Protein AF-A0A964Y630-F1 (afdb_monomer_lite)

Sequence (161 aa):
MAIVLFTQITLHATNPNPYILQEDLPIYNLGDYAKGGVIFYLTPDGRHGLVASIVDMNDSDDYTLPWYPTTDTFDTIGAKANFIGFGQNYTTAGKINTHLIVNEYGAGSSYAAGACVNYSHQMNGKTYDDWYLPCLAELGLMREMKETITAVSISNGGSGF

Radius of gyration: 16.05 Å; chains: 1; bounding box: 32×30×54 Å

pLDDT: mean 81.23, std 14.4, range [42.44, 95.88]

Foldseek 3Di:
DFFKKKDKQADDCPDPPVPDDPVNDDADDQLDQDLQAGFLAADPRSRIGIGIHLAGLCPDPPDDAAQAPPDPCLVVLPLQDADQADDDVRDGSQLVSLCSRCVVPNLDCSHSSSVQQDDWGDDPNDIDRSIGGDHPNVVVSCVVCQVSRQVSSVVVVYHHD

Structure (mmCIF, N/CA/C/O backbone):
data_AF-A0A964Y630-F1
#
_entry.id   AF-A0A964Y630-F1
#
loop_
_atom_site.group_PDB
_atom_site.id
_atom_site.type_symbol
_atom_site.label_atom_id
_atom_site.label_alt_id
_atom_site.label_comp_id
_atom_site.label_asym_id
_atom_site.label_entity_id
_atom_site.label_seq_id
_atom_site.pdbx_PDB_ins_code
_atom_site.Cartn_x
_atom_site.Cartn_y
_atom_site.Cartn_z
_atom_site.occupancy
_atom_site.B_iso_or_equiv
_atom_site.auth_seq_id
_atom_site.auth_comp_id
_atom_site.auth_asym_id
_atom_site.auth_atom_id
_atom_site.pdbx_PDB_model_num
ATOM 1 N N . MET A 1 1 ? -6.870 5.142 -12.320 1.00 42.44 1 MET A N 1
ATOM 2 C CA . MET A 1 1 ? -6.625 3.825 -11.684 1.00 42.44 1 MET A CA 1
ATOM 3 C C . MET A 1 1 ? -5.885 4.134 -10.402 1.00 42.44 1 MET A C 1
ATOM 5 O O . MET A 1 1 ? -4.844 4.765 -10.509 1.00 42.44 1 MET A O 1
ATOM 9 N N . ALA A 1 2 ? -6.443 3.791 -9.242 1.00 42.53 2 ALA A N 1
ATOM 10 C CA . ALA A 1 2 ? -5.846 4.186 -7.973 1.00 42.53 2 ALA A CA 1
ATOM 11 C C . ALA A 1 2 ? -4.546 3.420 -7.711 1.00 42.53 2 ALA A C 1
ATOM 13 O O . ALA A 1 2 ? -4.516 2.190 -7.826 1.00 42.53 2 ALA A O 1
ATOM 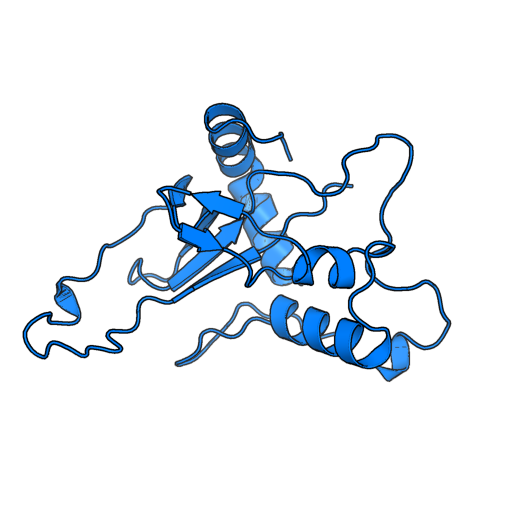14 N N . ILE A 1 3 ? -3.475 4.138 -7.388 1.00 54.22 3 ILE A N 1
ATOM 15 C CA . ILE A 1 3 ? -2.212 3.553 -6.949 1.00 54.22 3 ILE A CA 1
ATOM 16 C C . ILE A 1 3 ? -2.235 3.540 -5.437 1.00 54.22 3 ILE A C 1
ATOM 18 O O . ILE A 1 3 ? -2.065 4.565 -4.776 1.00 54.22 3 ILE A O 1
ATOM 22 N N . VAL A 1 4 ? -2.433 2.343 -4.902 1.00 57.78 4 VAL A N 1
ATOM 23 C CA . VAL A 1 4 ? -2.452 2.121 -3.464 1.00 57.78 4 VAL A CA 1
ATOM 24 C C . VAL A 1 4 ? -1.134 1.512 -3.053 1.00 57.78 4 VAL A C 1
ATOM 26 O O . VAL A 1 4 ? -0.698 0.503 -3.602 1.00 57.78 4 VAL A O 1
ATOM 29 N N . LEU A 1 5 ? -0.494 2.160 -2.092 1.00 61.56 5 LEU A N 1
ATOM 30 C CA . LEU A 1 5 ? 0.739 1.680 -1.504 1.00 61.56 5 LEU A CA 1
ATOM 31 C C . LEU A 1 5 ? 0.433 0.737 -0.361 1.00 61.56 5 LEU A C 1
ATOM 33 O O . LEU A 1 5 ? -0.436 1.056 0.456 1.00 61.56 5 LEU A O 1
ATOM 37 N N . PHE A 1 6 ? 1.211 -0.337 -0.243 1.00 68.81 6 PHE A N 1
ATOM 38 C CA . PHE A 1 6 ? 1.183 -1.171 0.950 1.00 68.81 6 PHE A CA 1
ATOM 39 C C . PHE A 1 6 ? 2.433 -1.000 1.803 1.00 68.81 6 PHE A C 1
ATOM 41 O O . PHE A 1 6 ? 3.538 -0.854 1.291 1.00 68.81 6 PHE A O 1
ATOM 48 N N . THR A 1 7 ? 2.244 -1.031 3.118 1.00 59.38 7 THR A N 1
ATOM 49 C CA . THR A 1 7 ? 3.296 -1.337 4.092 1.00 59.38 7 THR A CA 1
ATOM 50 C C . THR A 1 7 ? 2.880 -2.568 4.899 1.00 59.38 7 THR A C 1
ATOM 52 O O . THR A 1 7 ? 1.733 -3.030 4.827 1.00 59.38 7 THR A O 1
ATOM 55 N N . GLN A 1 8 ? 3.829 -3.169 5.608 1.00 65.25 8 GLN A N 1
ATOM 56 C CA . GLN A 1 8 ? 3.601 -4.362 6.410 1.00 65.25 8 GLN A CA 1
ATOM 57 C C . GLN A 1 8 ? 3.442 -4.001 7.879 1.00 65.25 8 GLN A C 1
ATOM 59 O O . GLN A 1 8 ? 4.182 -3.192 8.440 1.00 65.25 8 GLN A O 1
ATOM 64 N N . ILE A 1 9 ? 2.510 -4.679 8.541 1.00 69.00 9 ILE A N 1
ATOM 65 C CA . ILE A 1 9 ? 2.537 -4.745 9.995 1.00 69.00 9 ILE A CA 1
ATOM 66 C C . ILE A 1 9 ? 3.547 -5.818 10.360 1.00 69.00 9 ILE A C 1
ATOM 68 O O . ILE A 1 9 ? 3.320 -7.003 10.129 1.00 69.00 9 ILE A O 1
ATOM 72 N N . THR A 1 10 ? 4.643 -5.384 10.963 1.00 64.31 10 THR A N 1
ATOM 73 C CA . THR A 1 10 ? 5.615 -6.290 11.553 1.00 64.31 10 THR A CA 1
ATOM 74 C C . THR A 1 10 ? 5.818 -5.893 13.006 1.00 64.31 10 THR A C 1
ATOM 76 O O . THR A 1 10 ? 6.532 -4.939 13.322 1.00 64.31 10 THR A O 1
ATOM 79 N N . LEU A 1 11 ? 5.138 -6.599 13.907 1.00 55.53 11 LEU A N 1
ATOM 80 C CA . LEU A 1 11 ? 5.346 -6.479 15.346 1.00 55.53 11 LEU A CA 1
ATOM 81 C C . LEU A 1 11 ? 6.278 -7.605 15.812 1.00 55.53 11 LEU A C 1
ATOM 83 O O . LEU A 1 11 ? 5.836 -8.611 16.359 1.00 55.53 11 LEU A O 1
ATOM 87 N N . HIS A 1 12 ? 7.586 -7.431 15.618 1.00 53.16 12 HIS A N 1
ATOM 88 C CA . HIS A 1 12 ? 8.570 -8.240 16.337 1.00 53.16 12 HIS A CA 1
ATOM 89 C C . HIS A 1 12 ? 8.962 -7.533 17.630 1.00 53.16 12 HIS A C 1
ATOM 91 O O . HIS A 1 12 ? 9.246 -6.335 17.638 1.00 53.16 12 HIS A O 1
ATOM 97 N N . ALA A 1 13 ? 9.060 -8.291 18.718 1.00 46.62 13 ALA A N 1
ATOM 98 C CA . ALA A 1 13 ? 9.816 -7.859 19.879 1.00 46.62 13 ALA A CA 1
ATOM 99 C C . ALA A 1 13 ? 11.314 -7.856 19.510 1.00 46.62 13 ALA A C 1
ATOM 101 O O . ALA A 1 13 ? 12.030 -8.807 19.799 1.00 46.62 13 ALA A O 1
ATOM 102 N N . THR A 1 14 ? 11.826 -6.802 18.869 1.00 46.34 14 THR A N 1
ATOM 103 C CA . THR A 1 14 ? 13.284 -6.572 18.748 1.00 46.34 14 THR A CA 1
ATOM 104 C C . THR A 1 14 ? 13.820 -6.013 20.061 1.00 46.34 14 THR A C 1
ATOM 106 O O . THR A 1 14 ? 14.416 -4.941 20.098 1.00 46.34 14 THR A O 1
ATOM 109 N N . ASN A 1 15 ? 13.458 -6.643 21.170 1.00 44.00 15 ASN A N 1
ATOM 110 C CA . ASN A 1 15 ? 13.344 -5.947 22.432 1.00 44.00 15 ASN A CA 1
ATOM 111 C C . ASN A 1 15 ? 14.723 -5.520 22.978 1.00 44.00 15 ASN A C 1
ATOM 113 O O . ASN A 1 15 ? 15.515 -6.400 23.312 1.00 44.00 15 ASN A O 1
ATOM 117 N N . PRO A 1 16 ? 15.026 -4.213 23.136 1.00 51.03 16 PRO A N 1
ATOM 118 C CA . PRO A 1 16 ? 16.136 -3.785 23.984 1.00 51.03 16 PRO A CA 1
ATOM 119 C C . PRO A 1 16 ? 15.785 -3.899 25.482 1.00 51.03 16 PRO A C 1
ATOM 121 O O . PRO A 1 16 ? 16.665 -3.760 26.326 1.00 51.03 16 PRO A O 1
ATOM 124 N N . ASN A 1 17 ? 14.513 -4.149 25.830 1.00 54.16 17 ASN A N 1
ATOM 125 C CA . ASN A 1 17 ? 14.000 -4.229 27.196 1.00 54.16 17 ASN A CA 1
ATOM 126 C C . ASN A 1 17 ? 13.307 -5.582 27.487 1.00 54.16 17 ASN A C 1
ATOM 128 O O . ASN A 1 17 ? 12.094 -5.674 27.322 1.00 54.16 17 ASN A O 1
ATOM 132 N N . PRO A 1 18 ? 14.008 -6.603 28.010 1.00 56.91 18 PRO A N 1
ATOM 133 C CA . PRO A 1 18 ? 13.540 -7.996 28.139 1.00 56.91 18 PRO A CA 1
ATOM 134 C C . PRO A 1 18 ? 12.266 -8.241 28.981 1.00 56.91 18 PRO A C 1
ATOM 136 O O . PRO A 1 18 ? 11.897 -9.391 29.194 1.00 56.91 18 PRO A O 1
ATOM 139 N N . TYR A 1 19 ? 11.591 -7.195 29.455 1.00 57.91 19 TYR A N 1
ATOM 140 C CA . TYR A 1 19 ? 10.385 -7.250 30.279 1.00 57.91 19 TYR A CA 1
ATOM 141 C C . TYR A 1 19 ? 9.074 -7.096 29.494 1.00 57.91 19 TYR A C 1
ATOM 143 O O . TYR A 1 19 ? 8.023 -7.365 30.060 1.00 57.91 19 TYR A O 1
ATOM 151 N N . ILE A 1 20 ? 9.104 -6.680 28.220 1.00 54.56 20 ILE A N 1
ATOM 152 C CA . ILE A 1 20 ? 7.903 -6.739 27.364 1.00 54.56 20 ILE A CA 1
ATOM 153 C C . ILE A 1 20 ? 7.844 -8.131 26.742 1.00 54.56 20 ILE A C 1
ATOM 155 O O . ILE A 1 20 ? 8.662 -8.472 25.878 1.00 54.56 20 ILE A O 1
ATOM 159 N N . LEU A 1 21 ? 6.901 -8.942 27.212 1.00 56.09 21 LEU A N 1
ATOM 160 C CA . LEU A 1 21 ? 6.657 -10.268 26.666 1.00 56.09 21 LEU A CA 1
ATOM 161 C C . LEU A 1 21 ? 5.923 -10.120 25.327 1.00 56.09 21 LEU A C 1
ATOM 163 O O . LEU A 1 21 ? 5.183 -9.166 25.099 1.00 56.09 21 LEU A O 1
ATOM 167 N N . GLN A 1 22 ? 6.129 -11.063 24.404 1.00 57.12 22 GLN A N 1
ATOM 168 C CA . GLN A 1 22 ? 5.490 -11.030 23.080 1.00 57.12 22 GLN A CA 1
ATOM 169 C C . GLN A 1 22 ? 3.952 -10.968 23.182 1.00 57.12 22 GLN A C 1
ATOM 171 O O . GLN A 1 22 ? 3.291 -10.510 22.255 1.00 57.12 22 GLN A O 1
ATOM 176 N N . GLU A 1 23 ? 3.371 -11.404 24.297 1.00 58.28 23 GLU A N 1
ATOM 177 C CA . GLU A 1 23 ? 1.940 -11.331 24.607 1.00 58.28 23 GLU A CA 1
ATOM 178 C C . GLU A 1 23 ? 1.402 -9.905 24.842 1.00 58.28 23 GLU A C 1
ATOM 180 O O . GLU A 1 23 ? 0.229 -9.684 24.558 1.00 58.28 23 GLU A O 1
ATOM 185 N N . ASP A 1 24 ? 2.250 -8.928 25.182 1.00 69.12 24 ASP A N 1
ATOM 186 C CA . ASP A 1 24 ? 1.853 -7.533 25.461 1.00 69.12 24 ASP A CA 1
ATOM 187 C C . ASP A 1 24 ? 1.820 -6.624 24.216 1.00 69.12 24 ASP A C 1
ATOM 189 O O . ASP A 1 24 ? 1.566 -5.419 24.306 1.00 69.12 24 ASP A O 1
ATOM 193 N N . LEU A 1 25 ? 2.115 -7.167 23.031 1.00 69.38 25 LEU A N 1
ATOM 194 C CA . LEU A 1 25 ? 2.087 -6.389 21.794 1.00 69.38 25 LEU A CA 1
ATOM 195 C C . LEU A 1 25 ? 0.642 -6.038 21.396 1.00 69.38 25 LEU A C 1
ATOM 197 O O . LEU A 1 25 ? -0.233 -6.907 21.474 1.00 69.38 25 LEU A O 1
ATOM 201 N N . PRO A 1 26 ? 0.390 -4.804 20.909 1.00 78.50 26 PRO A N 1
ATOM 202 C CA . PRO A 1 26 ? -0.932 -4.400 20.446 1.00 78.50 26 PRO A CA 1
ATOM 203 C C . PRO A 1 26 ? -1.476 -5.360 19.385 1.00 78.50 26 PRO A C 1
ATOM 205 O O . PRO A 1 26 ? -0.758 -5.730 18.455 1.00 78.50 26 PRO A O 1
ATOM 208 N N . ILE A 1 27 ? -2.747 -5.729 19.522 1.00 85.12 27 ILE A N 1
ATOM 209 C CA . ILE A 1 27 ? -3.501 -6.477 18.514 1.00 85.12 27 ILE A CA 1
ATOM 210 C C . ILE A 1 27 ? -4.316 -5.465 17.714 1.00 85.12 27 ILE A C 1
ATOM 212 O O . ILE A 1 27 ? -4.945 -4.583 18.302 1.00 85.12 27 ILE A O 1
ATOM 216 N N . TYR A 1 28 ? -4.290 -5.590 16.392 1.00 91.00 28 TYR A N 1
ATOM 217 C CA . TYR A 1 28 ? -5.047 -4.728 15.489 1.00 91.00 28 TYR A CA 1
ATOM 218 C C . TYR A 1 28 ? -6.315 -5.408 14.977 1.00 91.00 28 TYR A C 1
ATOM 220 O O . TYR A 1 28 ? -6.427 -6.636 14.985 1.00 91.00 28 TYR A O 1
ATOM 228 N N . ASN A 1 29 ? -7.244 -4.596 14.481 1.00 93.62 29 ASN A N 1
ATOM 229 C CA . ASN A 1 29 ? -8.448 -5.022 13.779 1.00 93.62 29 ASN A CA 1
ATOM 230 C C . ASN A 1 29 ? -8.433 -4.538 12.324 1.00 93.62 29 ASN A C 1
ATOM 232 O O . ASN A 1 29 ? -7.764 -3.568 11.962 1.00 93.62 29 ASN A O 1
ATOM 236 N N . LEU A 1 30 ? -9.204 -5.217 11.474 1.00 94.06 30 LEU A N 1
ATOM 237 C CA . LEU A 1 30 ? -9.444 -4.755 10.109 1.00 94.06 30 LEU A CA 1
ATOM 238 C C . LEU A 1 30 ? -10.188 -3.411 10.140 1.00 94.06 30 LEU A C 1
ATOM 240 O O . LEU A 1 30 ? -11.176 -3.262 10.855 1.00 94.06 30 LEU A O 1
ATOM 244 N N . GLY A 1 31 ? -9.720 -2.452 9.345 1.00 94.44 31 GLY A N 1
ATOM 245 C CA . GLY A 1 31 ? -10.233 -1.083 9.298 1.00 94.44 31 GLY A CA 1
ATOM 246 C C . GLY A 1 31 ? -9.566 -0.116 10.278 1.00 94.44 31 GLY A C 1
ATOM 247 O O . GLY A 1 31 ? -9.838 1.081 10.203 1.00 94.44 31 GLY A O 1
ATOM 248 N N . ASP A 1 32 ? -8.673 -0.580 11.156 1.00 95.38 32 ASP A N 1
ATOM 249 C CA . ASP A 1 32 ? -7.911 0.320 12.022 1.00 95.38 32 ASP A CA 1
ATOM 250 C C . ASP A 1 32 ? -7.065 1.286 11.176 1.00 95.38 32 ASP A C 1
ATOM 252 O O . ASP A 1 32 ? -6.326 0.865 10.278 1.00 95.38 32 ASP A O 1
ATOM 256 N N . TYR A 1 33 ? -7.132 2.583 11.496 1.00 94.31 33 TYR A N 1
ATOM 257 C CA . TYR A 1 33 ? -6.154 3.559 11.020 1.00 94.31 33 TYR A CA 1
ATOM 258 C C . TYR A 1 33 ? -4.928 3.490 11.931 1.00 94.31 33 TYR A C 1
ATOM 260 O O . TYR A 1 33 ? -4.924 3.997 13.055 1.00 94.31 33 TYR A O 1
ATOM 268 N N . ALA A 1 34 ? -3.898 2.796 11.467 1.00 92.19 34 ALA A N 1
ATOM 269 C CA . ALA A 1 34 ? -2.677 2.528 12.207 1.00 92.19 34 ALA A CA 1
ATOM 270 C C . ALA A 1 34 ? -1.527 2.269 11.234 1.00 92.19 34 ALA A C 1
ATOM 272 O O . ALA A 1 34 ? -1.723 1.978 10.060 1.00 92.19 34 ALA A O 1
ATOM 273 N N . LYS A 1 35 ? -0.289 2.372 11.727 1.00 89.50 35 LYS A N 1
ATOM 274 C CA . LYS A 1 35 ? 0.915 2.159 10.908 1.00 89.50 35 LYS A CA 1
ATOM 275 C C . LYS A 1 35 ? 0.956 3.026 9.630 1.00 89.50 35 LYS A C 1
ATOM 277 O O . LYS A 1 35 ? 1.475 2.601 8.608 1.00 89.50 35 LYS A O 1
ATOM 282 N N . GLY A 1 36 ? 0.401 4.237 9.706 1.00 90.31 36 GLY A N 1
ATOM 283 C CA . GLY A 1 36 ? 0.377 5.188 8.598 1.00 90.31 36 GLY A CA 1
ATOM 284 C C . GLY A 1 36 ? -0.732 4.962 7.565 1.00 90.31 36 GLY A C 1
ATOM 285 O O . GLY A 1 36 ? -0.783 5.698 6.586 1.00 90.31 36 GLY A O 1
ATOM 286 N N . GLY A 1 37 ? -1.633 3.997 7.760 1.00 93.00 37 GLY A N 1
ATOM 287 C CA . GLY A 1 37 ? -2.696 3.728 6.797 1.00 93.00 37 GLY A CA 1
ATOM 288 C C . GLY A 1 37 ? -3.832 2.876 7.355 1.00 93.00 37 GLY A C 1
ATOM 289 O O . GLY A 1 37 ? -3.998 2.764 8.567 1.00 93.00 37 GLY A O 1
ATOM 290 N N . VAL A 1 38 ? -4.639 2.295 6.470 1.00 95.00 38 VAL A N 1
ATOM 291 C CA . VAL A 1 38 ? -5.765 1.427 6.834 1.00 95.00 38 VAL A CA 1
ATOM 292 C C . VAL A 1 38 ? -5.332 -0.028 6.815 1.00 95.00 38 VAL A C 1
ATOM 294 O O . VAL A 1 38 ? -4.894 -0.544 5.787 1.00 95.00 38 VAL A O 1
ATOM 297 N N . ILE A 1 39 ? -5.494 -0.718 7.9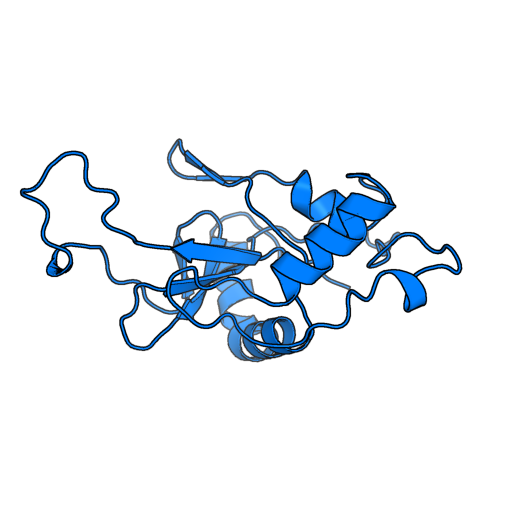36 1.00 94.06 39 ILE A N 1
ATOM 298 C CA . ILE A 1 39 ? -5.239 -2.155 8.028 1.00 94.06 39 ILE A CA 1
ATOM 299 C C . ILE A 1 39 ? -6.351 -2.906 7.286 1.00 94.06 39 ILE A C 1
ATOM 301 O O . ILE A 1 39 ? -7.507 -2.873 7.700 1.00 94.06 39 ILE A O 1
ATOM 305 N N . PHE A 1 40 ? -6.020 -3.596 6.194 1.00 92.31 40 PHE A N 1
ATOM 306 C CA . PHE A 1 40 ? -7.010 -4.296 5.355 1.00 92.31 40 PHE A CA 1
ATOM 307 C C . PHE A 1 40 ? -6.776 -5.803 5.250 1.00 92.31 40 PHE A C 1
ATOM 309 O O . PHE A 1 40 ? -7.628 -6.535 4.759 1.00 92.31 40 PHE A O 1
ATOM 316 N N . TYR A 1 41 ? -5.638 -6.286 5.733 1.00 91.75 41 TYR A N 1
ATOM 317 C CA . TYR A 1 41 ? -5.383 -7.707 5.895 1.00 91.75 41 TYR A CA 1
ATOM 318 C C . TYR A 1 41 ? -4.642 -7.928 7.203 1.00 91.75 41 TYR A C 1
ATOM 320 O O . TYR A 1 41 ? -3.713 -7.184 7.516 1.00 91.75 41 TYR A O 1
ATOM 328 N N . LEU A 1 42 ? -5.036 -8.963 7.938 1.00 89.62 42 LEU A N 1
ATOM 329 C CA . LEU A 1 42 ? -4.404 -9.385 9.179 1.00 89.62 42 LEU A CA 1
ATOM 330 C C . LEU A 1 42 ? -4.287 -10.904 9.208 1.00 89.62 42 LEU A C 1
ATOM 332 O O . LEU A 1 42 ? -5.204 -11.624 8.811 1.00 89.62 42 LEU A O 1
ATOM 336 N N . THR A 1 43 ? -3.168 -11.395 9.721 1.00 85.88 43 THR A N 1
ATOM 337 C CA . THR A 1 43 ? -3.026 -12.793 10.121 1.00 85.88 43 THR A CA 1
ATOM 338 C C . THR A 1 43 ? -3.894 -13.091 11.348 1.00 85.88 43 THR A C 1
ATOM 340 O O . THR A 1 43 ? -4.253 -12.172 12.085 1.00 85.88 43 THR A O 1
ATOM 343 N N . PRO A 1 44 ? -4.218 -14.370 11.626 1.00 86.00 44 PRO A N 1
ATOM 344 C CA . PRO A 1 44 ? -5.089 -14.737 12.750 1.00 86.00 44 PRO A CA 1
ATOM 345 C C . PRO A 1 44 ? -4.606 -14.282 14.136 1.00 86.00 44 PRO A C 1
ATOM 347 O O . PRO A 1 44 ? -5.406 -14.187 15.059 1.00 86.00 44 PRO A O 1
ATOM 350 N N . ASP A 1 45 ? -3.308 -14.007 14.292 1.00 81.81 45 ASP A N 1
ATOM 351 C CA . ASP A 1 45 ? -2.725 -13.465 15.525 1.00 81.81 45 ASP A CA 1
ATOM 352 C C . ASP A 1 45 ? -2.945 -11.945 15.694 1.00 81.81 45 ASP A C 1
ATOM 354 O O . ASP A 1 45 ? -2.598 -11.396 16.740 1.00 81.81 45 ASP A O 1
ATOM 358 N N . GLY A 1 46 ? -3.489 -11.264 14.676 1.00 83.31 46 GLY A N 1
ATOM 359 C CA . GLY A 1 46 ? -3.760 -9.823 14.644 1.00 83.31 46 GLY A CA 1
ATOM 360 C C . GLY A 1 46 ? -2.512 -8.938 14.726 1.00 83.31 46 GLY A C 1
ATOM 361 O O . GLY A 1 46 ? -2.615 -7.758 15.068 1.00 83.31 46 GLY A O 1
ATOM 362 N N . ARG A 1 47 ? -1.326 -9.498 14.453 1.00 82.81 47 ARG A N 1
ATOM 363 C CA . ARG A 1 47 ? -0.021 -8.835 14.659 1.00 82.81 47 ARG A CA 1
ATOM 364 C C . ARG A 1 47 ? 0.777 -8.635 13.384 1.00 82.81 47 ARG A C 1
ATOM 366 O O . ARG A 1 47 ? 1.708 -7.829 13.382 1.00 82.81 47 ARG A O 1
ATOM 373 N N . HIS A 1 48 ? 0.406 -9.341 12.322 1.00 83.06 48 HIS A N 1
ATOM 374 C CA . HIS A 1 48 ? 0.991 -9.197 11.000 1.00 83.06 48 HIS A CA 1
ATOM 375 C C . HIS A 1 48 ? -0.105 -8.938 9.982 1.00 83.06 48 HIS A C 1
ATOM 377 O O . HIS A 1 48 ? -1.246 -9.357 10.157 1.00 83.06 48 HIS A O 1
ATOM 383 N N . GLY A 1 49 ? 0.217 -8.202 8.928 1.00 89.06 49 GLY A N 1
ATOM 384 C CA . GLY A 1 49 ? -0.818 -7.728 8.029 1.00 89.06 49 GLY A CA 1
ATOM 385 C C . GLY A 1 49 ? -0.325 -6.775 6.963 1.00 89.06 49 GLY A C 1
ATOM 386 O O . GLY A 1 49 ? 0.870 -6.485 6.867 1.00 89.06 49 GLY A O 1
ATOM 387 N N . LEU A 1 50 ? -1.279 -6.283 6.183 1.00 91.12 50 LEU A N 1
ATOM 388 C CA . LEU A 1 50 ? -1.065 -5.300 5.131 1.00 91.12 50 LEU A CA 1
ATOM 389 C C . LEU A 1 50 ? -1.851 -4.034 5.449 1.00 91.12 50 LEU A C 1
ATOM 391 O O . LEU A 1 50 ? -2.993 -4.083 5.921 1.00 91.12 50 LEU A O 1
ATOM 395 N N . VAL A 1 51 ? -1.214 -2.907 5.170 1.00 92.81 51 VAL A N 1
ATOM 396 C CA . VAL A 1 51 ? -1.732 -1.569 5.438 1.00 92.81 51 VAL A CA 1
ATOM 397 C C . VAL A 1 51 ? -1.795 -0.816 4.123 1.00 92.81 51 VAL A C 1
ATOM 399 O O . VAL A 1 51 ? -0.781 -0.733 3.442 1.00 92.81 51 VAL A O 1
ATOM 402 N N . ALA A 1 52 ? -2.954 -0.275 3.769 1.00 93.06 52 ALA A N 1
ATOM 403 C CA . ALA A 1 52 ? -3.144 0.575 2.602 1.00 93.06 52 ALA A CA 1
ATOM 404 C C . ALA A 1 52 ? -2.895 2.037 2.969 1.00 93.06 52 ALA A C 1
ATOM 406 O O . ALA A 1 52 ? -3.409 2.506 3.984 1.00 93.06 52 ALA A O 1
ATOM 407 N N . SER A 1 53 ? -2.135 2.768 2.153 1.00 91.94 53 SER A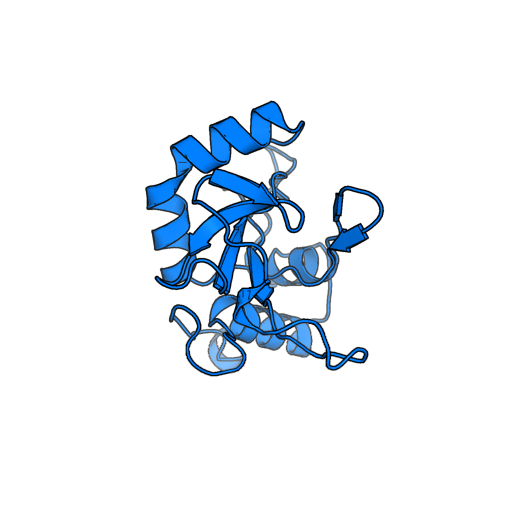 N 1
ATOM 408 C CA . SER A 1 53 ? -2.060 4.228 2.283 1.00 91.94 53 SER A CA 1
ATOM 409 C C . SER A 1 53 ? -3.460 4.840 2.193 1.00 91.94 53 SER A C 1
ATOM 411 O O . SER A 1 53 ? -4.316 4.324 1.479 1.00 91.94 53 SER A O 1
ATOM 413 N N . ILE A 1 54 ? -3.684 5.942 2.912 1.00 91.25 54 ILE A N 1
ATOM 414 C CA . ILE A 1 54 ? -4.930 6.718 2.822 1.00 91.25 54 ILE A CA 1
ATOM 415 C C . ILE A 1 54 ? -4.934 7.690 1.635 1.00 91.25 54 ILE A C 1
ATOM 417 O O . ILE A 1 54 ? -5.958 8.305 1.358 1.00 91.25 54 ILE A O 1
ATOM 421 N N . VAL A 1 55 ? -3.803 7.846 0.944 1.00 84.94 55 VAL A N 1
ATOM 422 C CA . VAL A 1 55 ? -3.661 8.719 -0.225 1.00 84.94 55 VAL A CA 1
ATOM 423 C C . VAL A 1 55 ? -3.460 7.864 -1.470 1.00 84.94 55 VAL A C 1
ATOM 425 O O . VAL A 1 55 ? -2.581 7.000 -1.499 1.00 84.94 55 VAL A O 1
ATOM 428 N N . ASP A 1 56 ? -4.258 8.130 -2.498 1.00 78.62 56 ASP A N 1
ATOM 429 C CA . ASP A 1 56 ? -4.019 7.646 -3.853 1.00 78.62 56 ASP A CA 1
ATOM 430 C C . ASP A 1 56 ? -2.887 8.459 -4.487 1.00 78.62 56 ASP A C 1
ATOM 432 O O . ASP A 1 56 ? -2.964 9.682 -4.584 1.00 78.62 56 ASP A O 1
ATOM 436 N N . MET A 1 57 ? -1.820 7.789 -4.924 1.00 72.06 57 MET A N 1
ATOM 437 C CA . MET A 1 57 ? -0.710 8.476 -5.597 1.00 72.06 57 MET A CA 1
ATOM 438 C C . MET A 1 57 ? -1.025 8.899 -7.029 1.00 72.06 57 MET A C 1
ATOM 440 O O . MET A 1 57 ? -0.221 9.596 -7.650 1.00 72.06 57 MET A O 1
ATOM 444 N N . ASN A 1 58 ? -2.170 8.498 -7.573 1.00 67.75 58 ASN A N 1
ATOM 445 C CA . ASN A 1 58 ? -2.632 8.965 -8.866 1.00 67.75 58 ASN A CA 1
ATOM 446 C C . ASN A 1 58 ? -3.436 10.272 -8.712 1.00 67.75 58 ASN A C 1
ATOM 448 O O . ASN A 1 58 ? -4.626 10.310 -9.003 1.00 67.75 58 ASN A O 1
ATOM 452 N N . ASP A 1 59 ? -2.770 11.340 -8.263 1.00 53.97 59 ASP A N 1
ATOM 453 C CA . ASP A 1 59 ? -3.356 12.651 -7.897 1.00 53.97 59 ASP A CA 1
ATOM 454 C C . ASP A 1 59 ? -3.810 13.512 -9.099 1.00 53.97 59 ASP A C 1
ATOM 456 O O . ASP A 1 59 ? -4.036 14.714 -8.989 1.00 53.97 59 ASP A O 1
ATOM 460 N N . SER A 1 60 ? -3.925 12.934 -10.298 1.00 54.25 60 SER A N 1
ATOM 461 C CA . SER A 1 60 ? -4.436 13.672 -11.455 1.00 54.25 60 SER A CA 1
ATOM 462 C C . SER A 1 60 ? -5.338 12.812 -12.324 1.00 54.25 60 SER A C 1
ATOM 464 O O . SER A 1 60 ? -4.941 11.728 -12.756 1.00 54.25 60 SER A O 1
ATOM 466 N N . ASP A 1 61 ? -6.514 13.347 -12.646 1.00 57.12 61 ASP A N 1
ATOM 467 C CA . ASP A 1 61 ? -7.484 12.733 -13.559 1.00 57.12 61 ASP A CA 1
ATOM 468 C C . ASP A 1 61 ? -6.926 12.550 -14.989 1.00 57.12 61 ASP A C 1
ATOM 470 O O . ASP A 1 61 ? -7.395 11.686 -15.730 1.00 57.12 61 ASP A O 1
ATOM 474 N N . ASP A 1 62 ? -5.884 13.308 -15.356 1.00 55.84 62 ASP A N 1
ATOM 475 C CA . ASP A 1 62 ? -5.292 13.337 -16.703 1.00 55.84 62 ASP A CA 1
ATOM 476 C C . ASP A 1 62 ? -4.055 12.440 -16.890 1.00 55.84 62 ASP A C 1
ATOM 478 O O . ASP A 1 62 ? -3.586 12.257 -18.018 1.00 55.84 62 ASP A O 1
ATOM 482 N N . TYR A 1 63 ? -3.507 11.856 -15.820 1.00 60.84 63 TYR A N 1
ATOM 483 C CA . TYR A 1 63 ? -2.320 11.006 -15.914 1.00 60.84 63 TYR A CA 1
ATOM 484 C C . TYR A 1 63 ? -2.489 9.743 -15.080 1.00 60.84 63 TYR A C 1
ATOM 486 O O . TYR A 1 63 ? -2.720 9.791 -13.877 1.00 60.84 63 TYR A O 1
ATOM 494 N N . THR A 1 64 ? -2.374 8.589 -15.739 1.00 72.12 64 THR A N 1
ATOM 495 C CA . THR A 1 64 ? -2.232 7.303 -15.056 1.00 72.12 64 THR A CA 1
ATOM 496 C C . THR A 1 64 ? -0.756 6.962 -15.018 1.00 72.12 64 THR A C 1
ATOM 498 O O . THR A 1 64 ? -0.145 6.722 -16.061 1.00 72.12 64 THR A O 1
ATOM 501 N N . LEU A 1 65 ? -0.191 6.929 -13.818 1.00 78.31 65 LEU A N 1
ATOM 502 C CA . LEU A 1 65 ? 1.175 6.470 -13.601 1.00 78.31 65 LEU A CA 1
ATOM 503 C C . LEU A 1 65 ? 1.293 4.994 -14.040 1.00 78.31 65 LEU A C 1
ATOM 505 O O . LEU A 1 65 ? 0.582 4.133 -13.507 1.00 78.31 65 LEU A O 1
ATOM 509 N N . PRO A 1 66 ? 2.161 4.662 -15.013 1.00 84.31 66 PRO A N 1
ATOM 510 C CA . PRO A 1 66 ? 2.370 3.276 -15.410 1.00 84.31 66 PRO A CA 1
ATOM 511 C C . PRO A 1 66 ? 2.974 2.489 -14.243 1.00 84.31 66 PRO A C 1
ATOM 513 O O . PRO A 1 66 ? 3.703 3.038 -13.422 1.00 84.31 66 PRO A O 1
ATOM 516 N N . TRP A 1 67 ? 2.700 1.185 -14.159 1.00 79.56 67 TRP A N 1
ATOM 517 C CA . TRP A 1 67 ? 3.188 0.345 -13.053 1.00 79.56 67 TRP A CA 1
ATOM 518 C C . TRP A 1 67 ? 4.726 0.321 -12.969 1.00 79.56 67 TRP A C 1
ATOM 520 O O . TRP A 1 67 ? 5.304 0.320 -11.880 1.00 79.56 67 TRP A O 1
ATOM 530 N N . TYR A 1 68 ? 5.380 0.343 -14.131 1.00 79.44 68 TYR A N 1
ATOM 531 C CA . TYR A 1 68 ? 6.827 0.324 -14.336 1.00 79.44 68 TYR A CA 1
ATOM 532 C C . TYR A 1 68 ? 7.185 1.181 -15.573 1.00 79.44 68 TYR A C 1
ATOM 534 O O . TYR A 1 68 ? 6.279 1.558 -16.324 1.00 79.44 68 TYR A O 1
ATOM 542 N N . PRO A 1 69 ? 8.468 1.513 -15.814 1.00 79.62 69 PRO A N 1
ATOM 543 C CA . PRO A 1 69 ? 8.879 2.260 -17.005 1.00 79.62 69 PRO A CA 1
ATOM 544 C C . PRO A 1 69 ? 8.509 1.530 -18.298 1.00 79.62 69 PRO A C 1
ATOM 546 O O . PRO A 1 69 ? 8.735 0.336 -18.420 1.00 79.62 69 PRO A O 1
ATOM 549 N N . THR A 1 70 ? 7.987 2.234 -19.301 1.00 70.00 70 THR A N 1
ATOM 550 C CA . THR A 1 70 ? 7.482 1.632 -20.552 1.00 70.00 70 THR A CA 1
ATOM 551 C C . THR A 1 70 ? 8.588 1.200 -21.530 1.00 70.00 70 THR A C 1
ATOM 553 O O . THR A 1 70 ? 8.475 1.429 -22.732 1.00 70.00 70 THR A O 1
ATOM 556 N N . THR A 1 71 ? 9.685 0.627 -21.038 1.00 67.50 71 THR A N 1
ATOM 557 C CA . THR A 1 71 ? 10.776 0.077 -21.854 1.00 67.50 71 THR A CA 1
ATOM 558 C C . THR A 1 71 ? 10.593 -1.435 -22.045 1.00 67.50 71 THR A C 1
ATOM 560 O O . THR A 1 71 ? 10.003 -2.116 -21.205 1.00 67.50 71 THR A O 1
ATOM 563 N N . ASP A 1 72 ? 11.100 -1.982 -23.154 1.00 60.72 72 ASP A N 1
ATOM 564 C CA . ASP A 1 72 ? 10.861 -3.373 -23.594 1.00 60.72 72 ASP A CA 1
ATOM 565 C C . ASP A 1 72 ? 11.546 -4.466 -22.735 1.00 60.72 72 ASP A C 1
ATOM 567 O O . ASP A 1 72 ? 11.687 -5.609 -23.167 1.00 60.72 72 ASP A O 1
ATOM 571 N N . THR A 1 73 ? 11.992 -4.161 -21.512 1.00 65.00 73 THR A N 1
ATOM 572 C CA . THR A 1 73 ? 12.783 -5.083 -20.673 1.00 65.00 73 THR A CA 1
ATOM 573 C C . THR A 1 73 ? 12.010 -5.708 -19.506 1.00 65.00 73 THR A C 1
ATOM 575 O O . THR A 1 73 ? 12.585 -6.483 -18.737 1.00 65.00 73 THR A O 1
ATOM 578 N N . PHE A 1 74 ? 10.697 -5.476 -19.384 1.00 69.81 74 PHE A N 1
ATOM 579 C CA . PHE A 1 74 ? 9.907 -6.004 -18.257 1.00 69.81 74 PHE A CA 1
ATOM 580 C C . PHE A 1 74 ? 10.008 -7.526 -18.090 1.00 69.81 74 PHE A C 1
ATOM 582 O O . PHE A 1 74 ? 10.160 -8.032 -16.975 1.00 69.81 74 PHE A O 1
ATOM 589 N N . ASP A 1 75 ? 9.986 -8.267 -19.201 1.00 71.31 75 ASP A N 1
ATOM 590 C CA . ASP A 1 75 ? 10.062 -9.728 -19.165 1.00 71.31 75 ASP A CA 1
ATOM 591 C C . ASP A 1 75 ? 11.385 -10.252 -18.592 1.00 71.31 75 ASP A C 1
ATOM 593 O O . ASP A 1 75 ? 11.401 -11.348 -18.027 1.00 71.31 75 ASP A O 1
ATOM 597 N N . THR A 1 76 ? 12.460 -9.462 -18.666 1.00 76.94 76 THR A N 1
ATOM 598 C CA . THR A 1 76 ? 13.787 -9.836 -18.156 1.00 76.94 76 THR A CA 1
ATOM 599 C C . THR A 1 76 ? 13.990 -9.563 -16.664 1.00 76.94 76 THR A C 1
ATOM 601 O O . THR A 1 76 ? 14.811 -10.233 -16.046 1.00 76.94 76 THR A O 1
ATOM 604 N N . ILE A 1 77 ? 13.210 -8.663 -16.051 1.00 85.00 77 ILE A N 1
ATOM 605 C CA . ILE A 1 77 ? 13.351 -8.297 -14.624 1.00 85.00 77 ILE A CA 1
ATOM 606 C C . ILE A 1 77 ? 12.761 -9.363 -13.694 1.00 85.00 77 ILE A C 1
ATOM 608 O O . ILE A 1 77 ? 13.152 -9.486 -12.535 1.00 85.00 77 ILE A O 1
ATOM 612 N N . GLY A 1 78 ? 11.792 -10.143 -14.182 1.00 84.19 78 GLY A N 1
ATOM 613 C CA . GLY A 1 78 ? 11.189 -11.223 -13.399 1.00 84.19 78 GLY A CA 1
ATOM 614 C C . GLY A 1 78 ? 10.298 -10.757 -12.240 1.00 84.19 78 GLY A C 1
ATOM 615 O O . GLY A 1 78 ? 9.989 -11.565 -11.366 1.00 84.19 78 GLY A O 1
ATOM 616 N N . ALA A 1 79 ? 9.836 -9.499 -12.242 1.00 88.00 79 ALA A N 1
ATOM 617 C CA . ALA A 1 79 ? 8.888 -8.930 -11.271 1.00 88.00 79 ALA A CA 1
ATOM 618 C C . ALA A 1 79 ? 7.460 -9.500 -11.441 1.00 88.00 79 ALA A C 1
ATOM 620 O O . ALA A 1 79 ? 6.505 -8.789 -11.751 1.00 88.00 79 ALA A O 1
ATOM 621 N N . LYS A 1 80 ? 7.333 -10.822 -11.294 1.00 89.44 80 LYS A N 1
ATOM 622 C CA . LYS A 1 80 ? 6.137 -11.627 -11.593 1.00 89.44 80 LYS A CA 1
ATOM 623 C C . LYS A 1 80 ? 5.641 -12.418 -10.380 1.00 89.44 80 LYS A C 1
ATOM 625 O O . LYS A 1 80 ? 4.726 -13.230 -10.513 1.00 89.44 80 LYS A O 1
ATOM 630 N N . ALA A 1 81 ? 6.245 -12.224 -9.204 1.00 90.94 81 ALA A N 1
ATOM 631 C CA . ALA A 1 81 ? 5.818 -12.914 -7.994 1.00 90.94 81 ALA A CA 1
ATOM 632 C C . ALA A 1 81 ? 4.368 -12.534 -7.657 1.00 90.94 81 ALA A C 1
ATOM 634 O O . ALA A 1 81 ? 3.962 -11.384 -7.837 1.00 90.94 81 ALA A O 1
ATOM 635 N N . ASN A 1 82 ? 3.584 -13.493 -7.163 1.00 92.31 82 ASN A N 1
ATOM 636 C CA . ASN A 1 82 ? 2.175 -13.271 -6.851 1.00 92.31 82 ASN A CA 1
ATOM 637 C C . ASN A 1 82 ? 1.720 -14.123 -5.658 1.00 92.31 82 ASN A C 1
ATOM 639 O O . ASN A 1 82 ? 1.136 -15.192 -5.828 1.00 92.31 82 ASN A O 1
ATOM 643 N N . PHE A 1 83 ? 2.032 -13.669 -4.448 1.00 89.44 83 PHE A N 1
ATOM 644 C CA . PHE A 1 83 ? 1.658 -14.323 -3.199 1.00 89.44 83 PHE A CA 1
ATOM 645 C C . PHE A 1 83 ? 1.534 -13.301 -2.065 1.00 89.44 83 PHE A C 1
ATOM 647 O O . PHE A 1 83 ? 2.205 -12.266 -2.062 1.00 89.44 83 PHE A O 1
ATOM 654 N N . ILE A 1 84 ? 0.706 -13.627 -1.075 1.00 85.50 84 ILE A N 1
ATOM 655 C CA . ILE A 1 84 ? 0.643 -12.899 0.196 1.00 85.50 84 ILE A CA 1
ATOM 656 C C . ILE A 1 84 ? 1.824 -13.350 1.056 1.00 85.50 84 ILE A C 1
ATOM 658 O O . ILE A 1 84 ? 2.152 -14.529 1.048 1.00 85.50 84 ILE A O 1
ATOM 662 N N . GLY A 1 85 ? 2.512 -12.431 1.735 1.00 77.19 85 GLY A N 1
ATOM 663 C CA . GLY A 1 85 ? 3.755 -12.746 2.443 1.00 77.19 85 GLY A CA 1
ATOM 664 C C . GLY A 1 85 ? 3.619 -13.890 3.452 1.00 77.19 85 GLY A C 1
ATOM 665 O O . GLY A 1 85 ? 2.627 -13.983 4.173 1.00 77.19 85 GLY A O 1
ATOM 666 N N . PHE A 1 86 ? 4.643 -14.743 3.512 1.00 64.00 86 PHE A N 1
ATOM 667 C CA . PHE A 1 86 ? 4.713 -15.901 4.405 1.00 64.00 86 PHE A CA 1
ATOM 668 C C . PHE A 1 86 ? 6.052 -15.929 5.161 1.00 64.00 86 PHE A C 1
ATOM 670 O O . PHE A 1 86 ? 7.068 -15.432 4.671 1.00 64.00 86 PHE A O 1
ATOM 677 N N . GLY A 1 87 ? 6.075 -16.568 6.334 1.00 60.88 87 GLY A N 1
ATOM 678 C CA . GLY A 1 87 ? 7.293 -16.801 7.120 1.00 60.88 87 GLY A CA 1
ATOM 679 C C . GLY A 1 87 ? 7.670 -15.662 8.074 1.00 60.88 87 GLY A C 1
ATOM 680 O O . GLY A 1 87 ? 6.962 -14.671 8.197 1.00 60.88 87 GLY A O 1
ATOM 681 N N . GLN A 1 88 ? 8.809 -15.817 8.759 1.00 54.97 88 GLN A N 1
ATOM 682 C CA . GLN A 1 88 ? 9.224 -14.976 9.897 1.00 54.97 88 GLN A CA 1
ATOM 683 C C . GLN A 1 88 ? 9.318 -13.474 9.576 1.00 54.97 88 GLN A C 1
ATOM 685 O O . GLN A 1 88 ? 9.110 -12.672 10.470 1.00 54.97 88 GLN A O 1
ATOM 690 N N . ASN A 1 89 ? 9.602 -13.096 8.324 1.00 63.91 89 ASN A N 1
ATOM 691 C CA . ASN A 1 89 ? 9.766 -11.694 7.912 1.00 63.91 89 ASN A CA 1
ATOM 692 C C . ASN A 1 89 ? 8.561 -11.138 7.132 1.00 63.91 89 ASN A C 1
ATOM 694 O O . ASN A 1 89 ? 8.635 -10.012 6.645 1.00 63.91 89 ASN A O 1
ATOM 698 N N . TYR A 1 90 ? 7.512 -11.947 6.925 1.00 73.88 90 TYR A N 1
ATOM 699 C CA . TYR A 1 90 ? 6.289 -11.605 6.185 1.00 73.88 90 TYR A CA 1
ATOM 700 C C . TYR A 1 90 ? 6.494 -10.898 4.838 1.00 73.88 90 TYR A C 1
ATOM 702 O O . TYR A 1 90 ? 5.612 -10.194 4.363 1.00 73.88 90 TYR A O 1
ATOM 710 N N . THR A 1 91 ? 7.631 -11.100 4.169 1.00 80.44 91 THR A N 1
ATOM 711 C CA . THR A 1 91 ? 7.932 -10.4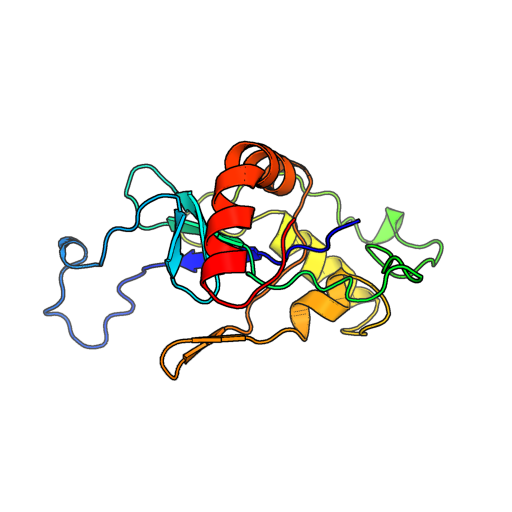28 2.899 1.00 80.44 91 THR A CA 1
ATOM 712 C C . THR A 1 91 ? 6.924 -10.837 1.828 1.00 80.44 91 THR A C 1
ATOM 714 O O . THR A 1 91 ? 6.734 -12.026 1.580 1.00 80.44 91 THR A O 1
ATOM 717 N N . THR A 1 92 ? 6.268 -9.857 1.205 1.00 87.94 92 THR A N 1
ATOM 718 C CA . THR A 1 92 ? 5.226 -10.094 0.201 1.00 87.94 92 THR A CA 1
ATOM 719 C C . THR A 1 92 ? 5.764 -10.000 -1.220 1.00 87.94 92 THR A C 1
ATOM 721 O O . THR A 1 92 ? 6.825 -9.420 -1.477 1.00 87.94 92 THR A O 1
ATOM 724 N N . ALA A 1 93 ? 5.012 -10.557 -2.169 1.00 91.06 93 ALA A N 1
ATOM 725 C CA . ALA A 1 93 ? 5.372 -10.491 -3.576 1.00 91.06 93 ALA A CA 1
ATOM 726 C C . ALA A 1 93 ? 5.387 -9.057 -4.129 1.00 91.06 93 ALA A C 1
ATOM 728 O O . ALA A 1 93 ? 6.276 -8.748 -4.919 1.00 91.06 93 ALA A O 1
ATOM 729 N N . GLY A 1 94 ? 4.477 -8.169 -3.707 1.00 91.94 94 GLY A N 1
ATOM 730 C CA . GLY A 1 94 ? 4.495 -6.763 -4.125 1.00 91.94 94 GLY A CA 1
ATOM 731 C C . GLY A 1 94 ? 5.797 -6.070 -3.738 1.00 91.94 94 GLY A C 1
ATOM 732 O O . GLY A 1 94 ? 6.431 -5.422 -4.572 1.00 91.94 94 GLY A O 1
ATOM 733 N N . LYS A 1 95 ? 6.274 -6.300 -2.509 1.00 91.31 95 LYS A N 1
ATOM 734 C CA . LYS A 1 95 ? 7.546 -5.745 -2.029 1.00 91.31 95 LYS A CA 1
ATOM 735 C C . LYS A 1 95 ? 8.737 -6.260 -2.839 1.00 91.31 95 LYS A C 1
ATOM 737 O O . LYS A 1 95 ? 9.591 -5.471 -3.238 1.00 91.31 95 LYS A O 1
ATOM 742 N N . ILE A 1 96 ? 8.768 -7.562 -3.138 1.00 92.38 96 ILE A N 1
ATOM 743 C CA . ILE A 1 96 ? 9.808 -8.173 -3.984 1.00 92.38 96 ILE A CA 1
ATOM 744 C C . ILE A 1 96 ? 9.777 -7.580 -5.395 1.00 92.38 96 ILE A C 1
ATOM 746 O O . ILE A 1 96 ? 10.805 -7.125 -5.890 1.00 92.38 96 ILE A O 1
ATOM 750 N N . ASN A 1 97 ? 8.605 -7.542 -6.030 1.00 92.56 97 ASN A N 1
ATOM 751 C CA . ASN A 1 97 ? 8.443 -7.025 -7.388 1.00 92.56 97 ASN A CA 1
ATOM 752 C C . ASN A 1 97 ? 8.828 -5.544 -7.475 1.00 92.56 97 ASN A C 1
ATOM 754 O O . ASN A 1 97 ? 9.548 -5.157 -8.390 1.00 92.56 97 ASN A O 1
ATOM 758 N N . THR A 1 98 ? 8.401 -4.731 -6.505 1.00 92.56 98 THR A N 1
ATOM 759 C CA . THR A 1 98 ? 8.758 -3.307 -6.422 1.00 92.56 98 THR A CA 1
ATOM 760 C C . THR A 1 98 ? 10.268 -3.133 -6.365 1.00 92.56 98 THR A C 1
ATOM 762 O O . THR A 1 98 ? 10.822 -2.340 -7.121 1.00 92.56 98 THR A O 1
ATOM 765 N N . HIS A 1 99 ? 10.947 -3.912 -5.519 1.00 92.69 99 HIS A N 1
ATOM 766 C CA . HIS A 1 99 ? 12.397 -3.844 -5.388 1.00 92.69 99 HIS A CA 1
ATOM 767 C C . HIS A 1 99 ? 13.120 -4.274 -6.670 1.00 92.69 99 HIS A C 1
ATOM 769 O O . HIS A 1 99 ? 14.071 -3.615 -7.075 1.00 92.69 99 HIS A O 1
ATOM 775 N N . LEU A 1 100 ? 12.651 -5.325 -7.351 1.00 93.31 100 LEU A N 1
ATOM 776 C CA . LEU A 1 100 ? 13.208 -5.745 -8.643 1.00 93.31 100 LEU A CA 1
ATOM 777 C C . LEU A 1 100 ? 13.077 -4.646 -9.709 1.00 93.31 100 LEU A C 1
ATOM 779 O O . LEU A 1 100 ? 14.050 -4.351 -10.398 1.00 93.31 100 LEU A O 1
ATOM 783 N N . ILE A 1 101 ? 11.908 -4.005 -9.812 1.00 91.44 101 ILE A N 1
ATOM 784 C CA . ILE A 1 101 ? 11.670 -2.904 -10.763 1.00 91.44 101 ILE A CA 1
ATOM 785 C C . ILE A 1 101 ? 12.572 -1.705 -10.439 1.00 91.44 101 ILE A C 1
ATOM 787 O O . ILE A 1 101 ? 13.193 -1.133 -11.333 1.00 91.44 101 ILE A O 1
ATOM 791 N N . VAL A 1 102 ? 12.656 -1.320 -9.165 1.00 92.25 102 VAL A N 1
ATOM 792 C CA . VAL A 1 102 ? 13.444 -0.159 -8.722 1.00 92.25 102 VAL A CA 1
ATOM 793 C C . VAL A 1 102 ? 14.950 -0.403 -8.836 1.00 92.25 102 VAL A C 1
ATOM 795 O O . VAL A 1 102 ? 15.690 0.523 -9.155 1.00 92.25 102 VAL A O 1
ATOM 798 N N . ASN A 1 103 ? 15.425 -1.632 -8.637 1.00 93.06 103 ASN A N 1
ATOM 799 C CA . ASN A 1 103 ? 16.839 -1.959 -8.826 1.00 93.06 103 ASN A CA 1
ATOM 800 C C . ASN A 1 103 ? 17.278 -1.842 -10.289 1.00 93.06 103 ASN A C 1
ATOM 802 O O . ASN A 1 103 ? 18.416 -1.454 -10.540 1.00 93.06 103 ASN A O 1
ATOM 806 N N . GLU A 1 104 ? 16.392 -2.159 -11.235 1.00 91.25 104 GLU A N 1
ATOM 807 C CA . GLU A 1 104 ? 16.694 -2.045 -12.664 1.00 91.25 104 GLU A CA 1
ATOM 808 C C . GLU A 1 104 ? 16.617 -0.592 -13.153 1.00 91.25 104 GLU A C 1
ATOM 810 O O . GLU A 1 104 ? 17.490 -0.130 -13.884 1.00 91.25 104 GLU A O 1
ATOM 815 N N . TYR A 1 105 ? 15.581 0.150 -12.750 1.00 89.25 105 TYR A N 1
ATOM 816 C CA . TYR A 1 105 ? 15.276 1.457 -13.349 1.00 89.25 105 TYR A CA 1
ATOM 817 C C . TYR A 1 105 ? 15.503 2.669 -12.434 1.00 89.25 105 TYR A C 1
ATOM 819 O O . TYR A 1 105 ? 15.326 3.810 -12.866 1.00 89.25 105 TYR A O 1
ATOM 827 N N . GLY A 1 106 ? 15.889 2.451 -11.178 1.00 90.25 106 GLY A N 1
ATOM 828 C CA . GLY A 1 106 ? 16.014 3.482 -10.148 1.00 90.25 106 GLY A CA 1
ATOM 829 C C . GLY A 1 106 ? 14.720 3.718 -9.364 1.00 90.25 106 GLY A C 1
ATOM 830 O O . GLY A 1 106 ? 13.754 2.969 -9.467 1.00 90.25 106 GLY A O 1
ATOM 831 N N . ALA A 1 107 ? 14.692 4.770 -8.546 1.00 87.19 107 ALA A N 1
ATOM 832 C CA . ALA A 1 107 ? 13.528 5.189 -7.760 1.00 87.19 107 ALA A CA 1
ATOM 833 C C . ALA A 1 107 ? 12.934 6.486 -8.340 1.00 87.19 107 ALA A C 1
ATOM 835 O O . ALA A 1 107 ? 13.008 7.544 -7.722 1.00 87.19 107 ALA A O 1
ATOM 836 N N . GLY A 1 108 ? 12.418 6.444 -9.571 1.00 84.12 108 GLY A N 1
ATOM 837 C CA . GLY A 1 108 ? 11.817 7.613 -10.231 1.00 84.12 108 GLY A CA 1
ATOM 838 C C . GLY A 1 108 ? 10.336 7.811 -9.890 1.00 84.12 108 GLY A C 1
ATOM 839 O O . GLY A 1 108 ? 9.638 6.861 -9.570 1.00 84.12 108 GLY A O 1
ATOM 840 N N . SER A 1 109 ? 9.814 9.032 -10.013 1.00 82.88 109 SER A N 1
ATOM 841 C CA . SER A 1 109 ? 8.385 9.331 -9.791 1.00 82.88 109 SER A CA 1
ATOM 842 C C . SER A 1 109 ? 7.501 9.169 -11.037 1.00 82.88 109 SER A C 1
ATOM 844 O O . SER A 1 109 ? 6.304 9.421 -10.972 1.00 82.88 109 SER A O 1
ATOM 846 N N . SER A 1 110 ? 8.060 8.751 -12.176 1.00 84.88 110 SER A N 1
ATOM 847 C CA . SER A 1 110 ? 7.336 8.597 -13.450 1.00 84.88 110 SER A CA 1
ATOM 848 C C . SER A 1 110 ? 6.615 7.251 -13.616 1.00 84.88 110 SER A C 1
ATOM 850 O O . SER A 1 110 ? 6.016 6.999 -14.658 1.00 84.88 110 SER A O 1
ATOM 852 N N . TYR A 1 111 ? 6.685 6.370 -12.617 1.00 86.12 111 TYR A N 1
ATOM 853 C CA . TYR A 1 111 ? 6.018 5.068 -12.583 1.00 86.12 111 TYR A CA 1
ATOM 854 C C . TYR A 1 111 ? 5.733 4.662 -11.138 1.00 86.12 111 TYR A C 1
ATOM 856 O O . TYR A 1 111 ? 6.410 5.094 -10.202 1.00 86.12 111 TYR A O 1
ATOM 864 N N . ALA A 1 112 ? 4.740 3.798 -10.958 1.00 87.31 112 ALA A N 1
ATOM 865 C CA . ALA A 1 112 ? 4.166 3.476 -9.662 1.00 87.31 112 ALA A CA 1
ATOM 866 C C . ALA A 1 112 ? 5.186 2.863 -8.692 1.00 87.31 112 ALA A C 1
ATOM 868 O O . ALA A 1 112 ? 5.255 3.300 -7.549 1.00 87.31 112 ALA A O 1
ATOM 869 N N . ALA A 1 113 ? 6.009 1.899 -9.127 1.00 89.50 113 ALA A N 1
ATOM 870 C CA . ALA A 1 113 ? 6.984 1.251 -8.240 1.00 89.50 113 ALA A CA 1
ATOM 871 C C . ALA A 1 113 ? 8.013 2.242 -7.666 1.00 89.50 113 ALA A C 1
ATOM 873 O O . ALA A 1 113 ? 8.316 2.197 -6.475 1.00 89.50 113 ALA A O 1
ATOM 874 N N . GLY A 1 114 ? 8.515 3.158 -8.496 1.00 89.69 114 GLY A N 1
ATOM 875 C CA . GLY A 1 114 ? 9.462 4.186 -8.076 1.00 89.69 114 GLY A CA 1
ATOM 876 C C . GLY A 1 114 ? 8.803 5.283 -7.233 1.00 89.69 114 GLY A C 1
ATOM 877 O O . GLY A 1 114 ? 9.383 5.736 -6.249 1.00 89.69 114 GLY A O 1
ATOM 878 N N . ALA A 1 115 ? 7.559 5.659 -7.547 1.00 88.56 115 ALA A N 1
ATOM 879 C CA . ALA A 1 115 ? 6.773 6.553 -6.701 1.00 88.56 115 ALA A CA 1
ATOM 880 C C . ALA A 1 115 ? 6.536 5.940 -5.310 1.00 88.56 115 ALA A C 1
ATOM 882 O O . ALA A 1 115 ? 6.677 6.638 -4.310 1.00 88.56 115 ALA A O 1
ATOM 883 N N . CYS A 1 116 ? 6.274 4.627 -5.240 1.00 88.88 116 CYS A N 1
ATOM 884 C CA . CYS A 1 116 ? 6.035 3.932 -3.978 1.00 88.88 116 CYS A CA 1
ATOM 885 C C . CYS A 1 116 ? 7.219 4.016 -3.020 1.00 88.88 116 CYS A C 1
ATOM 887 O O . CYS A 1 116 ? 7.039 4.376 -1.863 1.00 88.88 116 CYS A O 1
ATOM 889 N N . VAL A 1 117 ? 8.429 3.735 -3.505 1.00 90.12 117 VAL A N 1
ATOM 890 C CA . VAL A 1 117 ? 9.634 3.741 -2.657 1.00 90.12 117 VAL A CA 1
ATOM 891 C C . VAL A 1 117 ? 10.067 5.142 -2.216 1.00 90.12 117 VAL A C 1
ATOM 893 O O . VAL A 1 117 ? 10.869 5.266 -1.298 1.00 90.12 117 VAL A O 1
ATOM 896 N N . ASN A 1 118 ? 9.558 6.193 -2.865 1.00 89.31 118 ASN A N 1
ATOM 897 C CA . ASN A 1 118 ? 9.802 7.586 -2.484 1.00 89.31 118 ASN A CA 1
ATOM 898 C C . ASN A 1 118 ? 8.696 8.162 -1.592 1.00 89.31 118 ASN A C 1
ATOM 900 O O . ASN A 1 118 ? 8.843 9.266 -1.062 1.00 89.31 118 ASN A O 1
ATOM 904 N N . TYR A 1 119 ? 7.570 7.461 -1.464 1.00 88.25 119 TYR A N 1
ATOM 905 C CA . TYR A 1 119 ? 6.451 7.929 -0.669 1.00 88.25 119 TYR A CA 1
ATOM 906 C C . TYR A 1 119 ? 6.779 7.827 0.819 1.00 88.25 119 TYR A C 1
ATOM 908 O O . TYR A 1 119 ? 7.333 6.837 1.296 1.00 88.25 119 TYR A O 1
ATOM 916 N N . SER A 1 120 ? 6.399 8.860 1.567 1.00 89.81 120 SER A N 1
ATOM 917 C CA . SER A 1 120 ? 6.465 8.843 3.020 1.00 89.81 120 SER A CA 1
ATOM 918 C C . SER A 1 120 ? 5.214 9.475 3.608 1.00 89.81 120 SER A C 1
ATOM 920 O O . SER A 1 120 ? 4.677 10.443 3.070 1.00 89.81 120 SER A O 1
ATOM 922 N N . HIS A 1 121 ? 4.759 8.927 4.730 1.00 88.81 121 HIS A N 1
ATOM 923 C CA . HIS A 1 121 ? 3.600 9.426 5.461 1.00 88.81 121 HIS A CA 1
ATOM 924 C C . HIS A 1 121 ? 3.938 9.633 6.930 1.00 88.81 121 HIS A C 1
ATOM 926 O O . HIS A 1 121 ? 4.675 8.846 7.527 1.00 88.81 121 HIS A O 1
ATOM 932 N N . GLN A 1 122 ? 3.393 10.690 7.523 1.00 91.31 122 GLN A N 1
ATOM 933 C CA . GLN A 1 122 ? 3.585 11.014 8.934 1.00 91.31 122 GLN A CA 1
ATOM 934 C C . GLN A 1 122 ? 2.306 10.730 9.707 1.00 91.31 122 GLN A C 1
ATOM 936 O O . GLN A 1 122 ? 1.243 11.260 9.394 1.00 91.31 122 GLN A O 1
ATOM 941 N N . MET A 1 123 ? 2.416 9.945 10.773 1.00 89.94 123 MET A N 1
ATOM 942 C CA . MET A 1 123 ? 1.302 9.692 11.681 1.00 89.94 123 MET A CA 1
ATOM 943 C C . MET A 1 123 ? 1.822 9.609 13.113 1.00 89.94 123 MET A C 1
ATOM 945 O O . MET A 1 123 ? 2.720 8.823 13.412 1.00 89.94 123 MET A O 1
ATOM 949 N N . ASN A 1 124 ? 1.246 10.417 14.008 1.00 90.56 124 ASN A N 1
ATOM 950 C CA . ASN A 1 124 ? 1.594 10.464 15.434 1.00 90.56 124 ASN A CA 1
ATOM 951 C C . ASN A 1 124 ? 3.101 10.666 15.699 1.00 90.56 124 ASN A C 1
ATOM 953 O O . ASN A 1 124 ? 3.674 10.031 16.580 1.00 90.56 124 ASN A O 1
ATOM 957 N N . GLY A 1 125 ? 3.752 11.528 14.910 1.00 89.38 125 GLY A N 1
ATOM 958 C CA . GLY A 1 125 ? 5.185 11.822 15.041 1.00 89.38 125 GLY A CA 1
ATOM 959 C C . GLY A 1 125 ? 6.119 10.711 14.547 1.00 89.38 125 GLY A C 1
ATOM 960 O O . GLY A 1 125 ? 7.317 10.772 14.817 1.00 89.38 125 GLY A O 1
ATOM 961 N N . LYS A 1 126 ? 5.592 9.701 13.842 1.00 90.38 126 LYS A N 1
ATOM 962 C CA . LYS A 1 126 ? 6.370 8.642 13.197 1.00 90.38 126 LYS A CA 1
ATOM 963 C C . LYS A 1 126 ? 6.250 8.719 11.672 1.00 90.38 126 LYS A C 1
ATOM 965 O O . LYS A 1 126 ? 5.138 8.781 11.146 1.00 90.38 126 LYS A O 1
ATOM 970 N N . THR A 1 127 ? 7.397 8.615 11.001 1.00 91.81 127 THR A N 1
ATOM 971 C CA . THR A 1 127 ? 7.513 8.432 9.549 1.00 91.81 127 THR A CA 1
ATOM 972 C C . THR A 1 127 ? 7.266 6.975 9.161 1.00 91.81 127 THR A C 1
ATOM 974 O O . THR A 1 127 ? 7.800 6.063 9.798 1.00 91.81 127 THR A O 1
ATOM 977 N N . TYR A 1 128 ? 6.499 6.773 8.095 1.00 90.12 128 TYR A N 1
ATOM 978 C CA . TYR A 1 128 ? 6.319 5.507 7.390 1.00 90.12 128 TYR A CA 1
ATOM 979 C C . TYR A 1 128 ? 6.809 5.702 5.957 1.00 90.12 128 TYR A C 1
ATOM 981 O O . TYR A 1 128 ? 6.198 6.474 5.221 1.00 90.12 128 TYR A O 1
ATOM 989 N N . ASP A 1 129 ? 7.917 5.064 5.595 1.00 90.50 129 ASP A N 1
ATOM 990 C CA . ASP A 1 129 ? 8.662 5.233 4.336 1.00 90.50 129 ASP A CA 1
ATOM 991 C C . ASP A 1 129 ? 9.006 3.889 3.662 1.00 90.50 129 ASP A C 1
ATOM 993 O O . ASP A 1 129 ? 9.802 3.826 2.730 1.00 90.50 129 ASP A O 1
ATOM 997 N N . ASP A 1 130 ? 8.391 2.794 4.112 1.00 89.19 130 ASP A N 1
ATOM 998 C CA . ASP A 1 130 ? 8.652 1.424 3.659 1.00 89.19 130 ASP A CA 1
ATOM 999 C C . ASP A 1 130 ? 7.583 0.891 2.692 1.00 89.19 130 ASP A C 1
ATOM 1001 O O . ASP A 1 130 ? 7.295 -0.312 2.636 1.00 89.19 130 ASP A O 1
ATOM 1005 N N . TRP A 1 131 ? 6.999 1.807 1.925 1.00 91.94 131 TRP A N 1
ATOM 1006 C CA . TRP A 1 131 ? 5.882 1.553 1.034 1.00 91.94 131 TRP A CA 1
ATOM 1007 C C . TRP A 1 131 ? 6.289 0.877 -0.281 1.00 91.94 131 TRP A C 1
ATOM 1009 O O . TRP A 1 131 ? 7.366 1.115 -0.831 1.00 91.94 131 TRP A O 1
ATOM 1019 N N . TYR A 1 132 ? 5.405 0.038 -0.822 1.00 92.44 132 TYR A N 1
ATOM 1020 C CA . TYR A 1 132 ? 5.637 -0.682 -2.075 1.00 92.44 132 TYR A CA 1
ATOM 1021 C C . TYR A 1 132 ? 4.371 -0.822 -2.929 1.00 92.44 132 TYR A C 1
ATOM 1023 O O . TYR A 1 132 ? 3.246 -0.693 -2.441 1.00 92.44 132 TYR A O 1
ATOM 1031 N N . LEU A 1 133 ? 4.579 -1.114 -4.215 1.00 91.69 133 LEU A N 1
ATOM 1032 C CA . LEU A 1 133 ? 3.527 -1.381 -5.191 1.00 91.69 133 LEU A CA 1
ATOM 1033 C C . LEU A 1 133 ? 3.004 -2.813 -4.997 1.00 91.69 133 LEU A C 1
ATOM 1035 O O . LEU A 1 133 ? 3.796 -3.763 -5.035 1.00 91.69 133 LEU A O 1
ATOM 1039 N N . PRO A 1 134 ? 1.695 -3.012 -4.803 1.00 90.62 134 PRO A N 1
ATOM 1040 C CA . PRO A 1 134 ? 1.144 -4.335 -4.559 1.00 90.62 134 PRO A CA 1
ATOM 1041 C C . PRO A 1 134 ? 1.229 -5.283 -5.752 1.00 90.62 134 PRO A C 1
ATOM 1043 O O . PRO A 1 134 ? 1.155 -4.877 -6.910 1.00 90.62 134 PRO A O 1
ATOM 1046 N N . CYS A 1 135 ? 1.310 -6.582 -5.470 1.00 91.38 135 CYS A N 1
ATOM 1047 C CA . CYS A 1 135 ? 1.063 -7.626 -6.460 1.00 91.38 135 CYS A CA 1
ATOM 1048 C C . CYS A 1 135 ? -0.442 -7.907 -6.621 1.00 91.38 135 CYS A C 1
ATOM 1050 O O . CYS A 1 135 ? -1.283 -7.441 -5.848 1.00 91.38 135 CYS A O 1
ATOM 1052 N N . LEU A 1 136 ? -0.787 -8.731 -7.614 1.00 91.00 136 LEU A N 1
ATOM 1053 C CA . LEU A 1 136 ? -2.174 -9.069 -7.937 1.00 91.00 136 LEU A CA 1
ATOM 1054 C C . LEU A 1 136 ? -2.937 -9.712 -6.763 1.00 91.00 136 LEU A C 1
ATOM 1056 O O . LEU A 1 136 ? -4.102 -9.389 -6.546 1.00 91.00 136 LEU A O 1
ATOM 1060 N N . ALA A 1 137 ? -2.301 -10.598 -5.996 1.00 91.44 137 ALA A N 1
ATOM 1061 C CA . ALA A 1 137 ? -2.919 -11.241 -4.839 1.00 91.44 137 ALA A CA 1
ATOM 1062 C C . ALA A 1 137 ? -3.258 -10.223 -3.739 1.00 91.44 137 ALA A C 1
ATOM 1064 O O . ALA A 1 137 ? -4.350 -10.266 -3.177 1.00 91.44 137 ALA A O 1
ATOM 1065 N N . GLU A 1 138 ? -2.357 -9.277 -3.464 1.00 92.19 138 GLU A N 1
ATOM 1066 C CA . GLU A 1 138 ? -2.569 -8.249 -2.439 1.00 92.19 138 GLU A CA 1
ATOM 1067 C C . GLU A 1 138 ? -3.650 -7.244 -2.871 1.00 92.19 138 GLU A C 1
ATOM 1069 O O . GLU A 1 138 ? -4.498 -6.865 -2.064 1.00 92.19 138 GLU A O 1
ATOM 1074 N N . LEU A 1 139 ? -3.691 -6.876 -4.158 1.00 90.62 139 LEU A N 1
ATOM 1075 C CA . LEU A 1 139 ? -4.792 -6.089 -4.735 1.00 90.62 139 LEU A CA 1
ATOM 1076 C C . LEU A 1 139 ? -6.141 -6.801 -4.602 1.00 90.62 139 LEU A C 1
ATOM 1078 O O . LEU A 1 139 ? -7.161 -6.147 -4.392 1.00 90.62 139 LEU A O 1
ATOM 1082 N N . GLY A 1 140 ? -6.157 -8.132 -4.716 1.00 92.19 140 GLY A N 1
ATOM 1083 C CA . GLY A 1 140 ? -7.349 -8.947 -4.490 1.00 92.19 140 GLY A CA 1
ATOM 1084 C C . GLY A 1 140 ? -7.932 -8.738 -3.092 1.00 92.19 140 GLY A C 1
ATOM 1085 O O . GLY A 1 140 ? -9.117 -8.431 -2.976 1.00 92.19 140 GLY A O 1
ATOM 1086 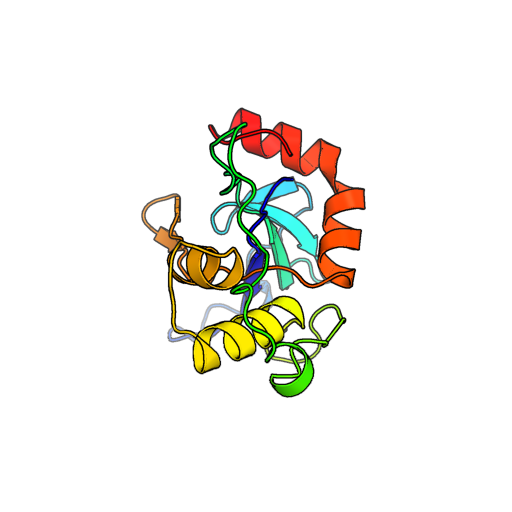N N . LEU A 1 141 ? -7.085 -8.803 -2.061 1.00 92.12 141 LEU A N 1
ATOM 1087 C CA . LEU A 1 141 ? -7.473 -8.553 -0.667 1.00 92.12 141 LEU A CA 1
ATOM 1088 C C . LEU A 1 141 ? -7.955 -7.114 -0.450 1.00 92.12 141 LEU A C 1
ATOM 1090 O O . LEU A 1 141 ? -8.969 -6.875 0.200 1.00 92.12 141 LEU A O 1
ATOM 1094 N N . MET A 1 142 ? -7.254 -6.138 -1.028 1.00 91.19 142 MET A N 1
ATOM 1095 C CA . MET A 1 142 ? -7.654 -4.734 -0.930 1.00 91.19 142 MET A CA 1
ATOM 1096 C C . MET A 1 142 ? -9.031 -4.498 -1.558 1.00 91.19 142 MET A C 1
ATOM 1098 O O . MET A 1 142 ? -9.847 -3.764 -1.005 1.00 91.19 142 MET A O 1
ATOM 1102 N N . ARG A 1 143 ? -9.320 -5.148 -2.691 1.00 91.62 143 ARG A N 1
ATOM 1103 C CA . ARG A 1 143 ? -10.621 -5.054 -3.361 1.00 91.62 143 ARG A CA 1
ATOM 1104 C C . ARG A 1 143 ? -11.756 -5.589 -2.488 1.00 91.62 143 ARG A C 1
ATOM 1106 O O . ARG A 1 143 ? -12.836 -5.010 -2.514 1.00 91.62 143 ARG A O 1
ATOM 1113 N N . GLU A 1 144 ? -11.521 -6.652 -1.722 1.00 94.06 144 GLU A N 1
ATOM 1114 C CA . GLU A 1 144 ? -12.502 -7.192 -0.765 1.00 94.06 144 GLU A CA 1
ATOM 1115 C C . GLU A 1 144 ? -12.806 -6.203 0.371 1.00 94.06 144 GLU A C 1
ATOM 1117 O O . GLU A 1 144 ? -13.940 -6.132 0.836 1.00 94.06 144 GLU A O 1
ATOM 1122 N N . MET A 1 145 ? -11.825 -5.384 0.759 1.00 94.25 145 MET A N 1
ATOM 1123 C CA . MET A 1 145 ? -11.930 -4.383 1.831 1.00 94.25 145 MET A CA 1
ATOM 1124 C C . MET A 1 145 ? -12.141 -2.942 1.334 1.00 94.25 145 MET A C 1
ATOM 1126 O O . MET A 1 145 ? -12.056 -1.995 2.120 1.00 94.25 145 MET A O 1
ATOM 1130 N N . LYS A 1 146 ? -12.422 -2.747 0.039 1.00 91.75 146 LYS A N 1
ATOM 1131 C CA . LYS A 1 146 ? -12.436 -1.427 -0.620 1.00 91.75 146 LYS A CA 1
ATOM 1132 C C . LYS A 1 146 ? -13.334 -0.402 0.078 1.00 91.75 146 LYS A C 1
ATOM 1134 O O . LYS A 1 146 ? -12.927 0.749 0.234 1.00 91.75 146 LYS A O 1
ATOM 1139 N N . GLU A 1 147 ? -14.534 -0.800 0.499 1.00 94.62 147 GLU A N 1
ATOM 1140 C CA . GLU A 1 147 ? -15.484 0.107 1.157 1.00 94.62 147 GLU A CA 1
ATOM 1141 C C . GLU A 1 147 ? -14.941 0.615 2.497 1.00 94.62 147 GLU A C 1
ATOM 1143 O O . GLU A 1 147 ? -14.948 1.819 2.757 1.00 94.62 147 GLU A O 1
ATOM 1148 N N . THR A 1 148 ? -14.394 -0.285 3.317 1.00 95.44 148 THR A N 1
ATOM 1149 C CA . THR A 1 148 ? -13.766 0.061 4.596 1.00 95.44 148 THR A CA 1
ATOM 1150 C C . THR A 1 148 ? -12.548 0.953 4.392 1.00 95.44 148 THR A C 1
ATOM 1152 O O . THR A 1 148 ? -12.439 1.984 5.052 1.00 95.44 148 THR A O 1
ATOM 1155 N N . ILE A 1 149 ? -11.660 0.606 3.453 1.00 93.44 149 ILE A N 1
ATOM 1156 C CA . ILE A 1 149 ? -10.473 1.416 3.142 1.00 93.44 149 ILE A CA 1
ATOM 1157 C C . ILE A 1 149 ? -10.895 2.823 2.723 1.00 93.44 149 ILE A C 1
ATOM 1159 O O . ILE A 1 149 ? -10.359 3.797 3.244 1.00 93.44 149 ILE A O 1
ATOM 1163 N N . THR A 1 150 ? -11.889 2.943 1.844 1.00 92.69 150 THR A N 1
ATOM 1164 C CA . THR A 1 150 ? -12.403 4.235 1.371 1.00 92.69 150 THR A CA 1
ATOM 1165 C C . THR A 1 150 ? -12.965 5.070 2.517 1.00 92.69 150 THR A C 1
ATOM 1167 O O . THR A 1 150 ? -12.578 6.225 2.686 1.00 92.69 150 THR A O 1
ATOM 1170 N N . ALA A 1 151 ? -13.841 4.491 3.340 1.00 95.56 151 ALA A N 1
ATOM 1171 C CA . ALA A 1 151 ? -14.468 5.205 4.448 1.00 95.56 151 ALA A CA 1
ATOM 1172 C C . ALA A 1 151 ? -13.438 5.692 5.480 1.00 95.56 151 ALA A C 1
ATOM 1174 O O . ALA A 1 151 ? -13.471 6.855 5.893 1.00 95.56 151 ALA A O 1
ATOM 1175 N N . VAL A 1 152 ? -12.492 4.828 5.862 1.00 95.44 152 VAL A N 1
ATOM 1176 C CA . VAL A 1 152 ? -11.454 5.168 6.844 1.00 95.44 152 VAL A CA 1
ATOM 1177 C C . VAL A 1 152 ? -10.504 6.216 6.273 1.00 95.44 152 VAL A C 1
ATOM 1179 O O . VAL A 1 152 ? -10.207 7.192 6.961 1.00 95.44 152 VAL A O 1
ATOM 1182 N N . SER A 1 153 ? -10.089 6.085 5.015 1.00 93.44 153 SER A N 1
ATOM 1183 C CA . SER A 1 153 ? -9.188 7.043 4.363 1.00 93.44 153 SER A CA 1
ATOM 1184 C C . SER A 1 153 ? -9.795 8.440 4.288 1.00 93.44 153 SER A C 1
ATOM 1186 O O . SER A 1 153 ? -9.169 9.392 4.750 1.00 93.44 153 SER A O 1
ATOM 1188 N N . ILE A 1 154 ? -11.052 8.561 3.845 1.00 93.50 154 ILE A N 1
ATOM 1189 C CA . ILE A 1 154 ? -11.775 9.844 3.816 1.00 93.50 154 ILE A CA 1
ATOM 1190 C C . ILE A 1 154 ? -11.876 10.446 5.225 1.00 93.50 154 ILE A C 1
ATOM 1192 O O . ILE A 1 154 ? -11.606 11.631 5.415 1.00 93.50 154 ILE A O 1
ATOM 1196 N N . SER A 1 155 ? -12.214 9.637 6.236 1.00 95.88 155 SER A N 1
ATOM 1197 C CA . SER A 1 155 ? -12.344 10.121 7.621 1.00 95.88 155 SER A CA 1
ATOM 1198 C C . SER A 1 155 ? -11.026 10.608 8.240 1.00 95.88 155 SER A C 1
ATOM 1200 O O . SER A 1 155 ? -11.053 11.383 9.194 1.00 95.88 155 SER A O 1
ATOM 1202 N N . ASN A 1 156 ? -9.884 10.194 7.680 1.00 93.88 156 ASN A N 1
ATOM 1203 C CA . ASN A 1 156 ? -8.543 10.555 8.141 1.00 93.88 156 ASN A CA 1
ATOM 1204 C C . ASN A 1 156 ? -7.823 11.534 7.194 1.00 93.88 156 ASN A C 1
ATOM 1206 O O . ASN A 1 156 ? -6.604 11.679 7.272 1.00 93.88 156 ASN A O 1
ATOM 1210 N N . GLY A 1 157 ? -8.568 12.231 6.326 1.00 91.06 157 GLY A N 1
ATOM 1211 C CA . GLY A 1 157 ? -8.041 13.295 5.461 1.00 91.06 157 GLY A CA 1
ATOM 1212 C C . GLY A 1 157 ? -7.359 12.812 4.178 1.00 91.06 157 GLY A C 1
ATOM 1213 O O . GLY A 1 157 ? -6.641 13.584 3.550 1.00 91.06 157 GLY A O 1
ATOM 1214 N N . GLY A 1 158 ? -7.563 11.548 3.814 1.00 89.44 158 GLY A N 1
ATOM 1215 C CA . GLY A 1 158 ? -7.106 10.947 2.566 1.00 89.44 158 GLY A CA 1
ATOM 1216 C C . GLY A 1 158 ? -8.146 11.000 1.440 1.00 89.44 158 GLY A C 1
ATOM 1217 O O . GLY A 1 158 ? -9.101 11.778 1.481 1.00 89.44 158 GLY A O 1
ATOM 1218 N N . SER A 1 159 ? -7.970 10.141 0.438 1.00 85.31 159 SER A N 1
ATOM 1219 C CA . SER A 1 159 ? -8.839 10.011 -0.738 1.00 85.31 159 SER A CA 1
ATOM 1220 C C . SER A 1 159 ? -9.661 8.716 -0.7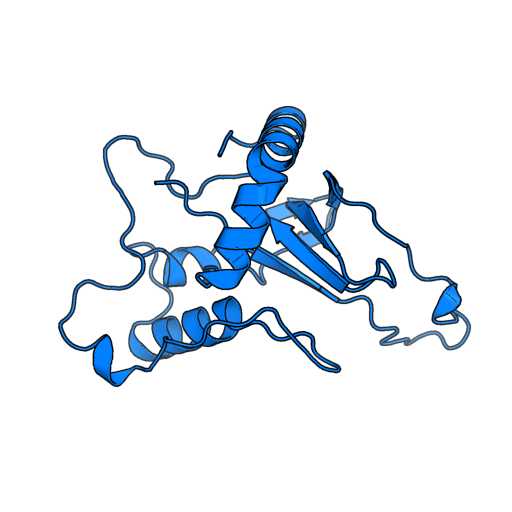14 1.00 85.31 159 SER A C 1
ATOM 1222 O O . SER A 1 159 ? -9.404 7.798 0.064 1.00 85.31 159 SER A O 1
ATOM 1224 N N . GLY A 1 160 ? -10.685 8.645 -1.569 1.00 80.25 160 GLY A N 1
ATOM 1225 C CA . GLY A 1 160 ? -11.406 7.398 -1.837 1.00 80.25 160 GLY A CA 1
ATOM 1226 C C . GLY A 1 160 ? -10.700 6.546 -2.896 1.00 80.25 160 GLY A C 1
ATOM 1227 O O . GLY A 1 160 ? -9.993 7.094 -3.739 1.00 80.25 160 GLY A O 1
ATOM 1228 N N . PHE A 1 161 ? -10.917 5.227 -2.858 1.00 73.31 161 PHE A N 1
ATOM 1229 C CA . PHE A 1 161 ? -10.274 4.240 -3.739 1.00 73.31 161 PHE A CA 1
ATOM 1230 C C . PHE A 1 161 ? -11.287 3.438 -4.563 1.00 73.31 161 PHE A C 1
ATOM 1232 O O . PHE A 1 161 ? -12.444 3.251 -4.129 1.00 73.31 161 PHE A O 1
#

Secondary structure (DSSP, 8-state):
-----EEEEE-----SSTTS-GGGSPPP-TT-EETTEEEEEE-TTSSEEEEEESS-S---TT----SS-SSTTHHHH---------STT---HHHHHHHHHHHHH-S-TTSHHHHHHH--EEETTEEE---BPPPHHHHHHHHHTHHHHHHHHHHTT----